Protein AF-A0A1A9APU0-F1 (afdb_monomer)

Secondary structure (DSSP, 8-state):
---GGGG-TT-HHHHHHHHHHHHHHTTS-HHHHGGG--SSSS--HHHHHHHHHHHHHHHGGG---SGGGGGGHHHHHHHHHHHHHTT--HHHHHHHHHHHHHHHHT-TTTTTS-SHHHHHHHH-HHHHHHHHHHHHHHHHHHHHH--

Radius of gyration: 15.31 Å; Cα contacts (8 Å, |Δi|>4): 122; chains: 1; bounding box: 42×32×32 Å

Structure (mmCIF, N/CA/C/O backbone):
data_AF-A0A1A9APU0-F1
#
_entry.id   AF-A0A1A9APU0-F1
#
loop_
_atom_site.group_PDB
_atom_site.id
_atom_site.type_symbol
_atom_site.label_atom_id
_atom_site.label_alt_id
_atom_site.label_comp_id
_atom_site.label_asym_id
_atom_site.label_entity_id
_atom_site.label_seq_id
_atom_site.pdbx_PDB_ins_code
_atom_site.Cartn_x
_atom_site.Cartn_y
_atom_site.Cartn_z
_atom_site.occupancy
_atom_site.B_iso_or_equiv
_atom_site.auth_seq_id
_atom_site.auth_comp_id
_atom_site.auth_asym_id
_atom_site.auth_atom_id
_atom_site.pdbx_PDB_model_num
ATOM 1 N N . MET A 1 1 ? 19.820 -12.357 16.799 1.00 39.53 1 MET A N 1
ATOM 2 C CA . MET A 1 1 ? 20.555 -11.421 15.926 1.00 39.53 1 MET A CA 1
ATOM 3 C C . MET A 1 1 ? 19.663 -10.211 15.812 1.00 39.53 1 MET A C 1
ATOM 5 O O . MET A 1 1 ? 18.517 -10.410 15.439 1.00 39.53 1 MET A O 1
ATOM 9 N N . ASP A 1 2 ? 20.136 -9.053 16.26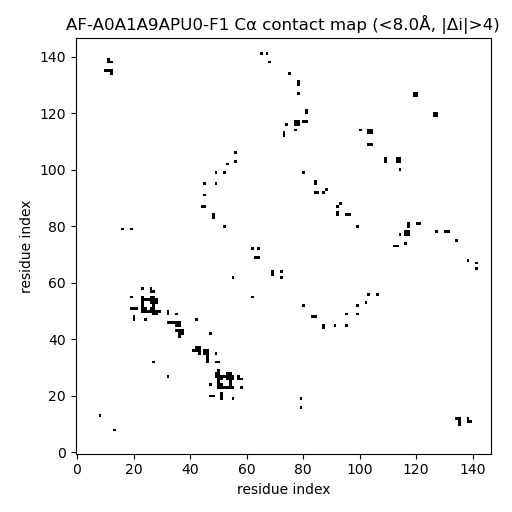6 1.00 39.72 2 ASP A N 1
ATOM 10 C CA . ASP A 1 2 ? 19.303 -7.874 16.522 1.00 39.72 2 ASP A CA 1
ATOM 11 C C . ASP A 1 2 ? 18.483 -7.426 15.307 1.00 39.72 2 ASP A C 1
ATOM 13 O O . ASP A 1 2 ? 19.013 -7.219 14.213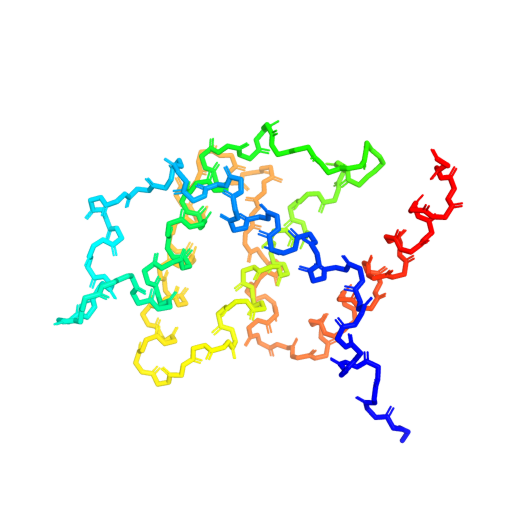 1.00 39.72 2 ASP A O 1
ATOM 17 N N . ASP A 1 3 ? 17.184 -7.250 15.549 1.00 49.88 3 ASP A N 1
ATOM 18 C CA . ASP A 1 3 ? 16.137 -6.805 14.620 1.00 49.88 3 ASP A CA 1
ATOM 19 C C . ASP A 1 3 ? 16.176 -5.283 14.356 1.00 49.88 3 ASP A C 1
ATOM 21 O O . ASP A 1 3 ? 15.177 -4.666 13.994 1.00 49.88 3 ASP A O 1
ATOM 25 N N . ASP A 1 4 ? 17.340 -4.650 14.506 1.00 49.31 4 ASP A N 1
ATOM 26 C CA . ASP A 1 4 ? 17.475 -3.186 14.470 1.00 49.31 4 ASP A CA 1
ATOM 27 C C . ASP A 1 4 ? 17.611 -2.615 13.041 1.00 49.31 4 ASP A C 1
ATOM 29 O O . ASP A 1 4 ? 17.676 -1.406 12.829 1.00 49.31 4 ASP A O 1
ATOM 33 N N . TYR A 1 5 ? 17.611 -3.479 12.017 1.00 53.03 5 TYR A N 1
ATOM 34 C CA . TYR A 1 5 ? 17.598 -3.042 10.613 1.00 53.03 5 TYR A CA 1
ATOM 35 C C . TYR A 1 5 ? 16.278 -2.350 10.243 1.00 53.03 5 TYR A C 1
ATOM 37 O O . TYR A 1 5 ? 16.271 -1.428 9.430 1.00 53.03 5 TYR A O 1
ATOM 45 N N . ASP A 1 6 ? 15.166 -2.769 10.855 1.00 50.38 6 ASP A N 1
ATOM 46 C CA . ASP A 1 6 ? 13.824 -2.277 10.526 1.00 50.38 6 ASP A CA 1
ATOM 47 C C . ASP A 1 6 ? 13.503 -0.927 11.208 1.00 50.38 6 ASP A C 1
ATOM 49 O O . ASP A 1 6 ? 12.513 -0.284 10.852 1.00 50.38 6 ASP A O 1
ATOM 53 N N . ASN A 1 7 ? 14.348 -0.469 12.145 1.00 46.44 7 ASN A N 1
ATOM 54 C CA . ASN A 1 7 ? 14.113 0.710 12.988 1.00 46.44 7 ASN A CA 1
ATOM 55 C C . ASN A 1 7 ? 14.935 1.951 12.590 1.00 46.44 7 ASN A C 1
ATOM 57 O O . ASN A 1 7 ? 14.865 2.998 13.237 1.00 46.44 7 ASN A O 1
ATOM 61 N N . ILE A 1 8 ? 15.707 1.874 11.502 1.00 48.34 8 ILE A N 1
ATOM 62 C CA . ILE A 1 8 ? 16.479 3.014 11.006 1.00 48.34 8 ILE A CA 1
ATOM 63 C C . ILE A 1 8 ? 15.515 3.982 10.303 1.00 48.34 8 ILE A C 1
ATOM 65 O O . ILE A 1 8 ? 15.178 3.812 9.129 1.00 48.34 8 ILE A O 1
ATOM 69 N N . SER A 1 9 ? 15.118 5.051 11.000 1.00 42.72 9 SER A N 1
ATOM 70 C CA . SER A 1 9 ? 14.294 6.155 10.468 1.00 42.72 9 SER A CA 1
ATOM 71 C C . SER A 1 9 ? 14.933 6.920 9.288 1.00 42.72 9 SER A C 1
ATOM 73 O O . SER A 1 9 ? 14.334 7.844 8.746 1.00 42.72 9 SER A O 1
ATOM 75 N N . GLY A 1 10 ? 16.126 6.505 8.845 1.00 49.16 10 GLY A N 1
ATOM 76 C CA . GLY A 1 10 ? 16.841 6.999 7.666 1.00 49.16 10 GLY A CA 1
ATOM 77 C C . GLY A 1 10 ? 16.858 6.054 6.454 1.00 49.16 10 GLY A C 1
ATOM 78 O O . GLY A 1 10 ? 17.630 6.301 5.525 1.00 49.16 10 GLY A O 1
ATOM 79 N N . LEU A 1 11 ? 16.071 4.966 6.433 1.00 63.72 11 LEU A N 1
ATOM 80 C CA . LEU A 1 11 ? 16.008 4.084 5.260 1.00 63.72 11 LEU A CA 1
ATOM 81 C C . LEU A 1 11 ? 15.409 4.815 4.060 1.00 63.72 11 LEU A C 1
ATOM 83 O O . LEU A 1 11 ? 14.322 5.390 4.110 1.00 63.72 11 LEU A O 1
ATOM 87 N N . THR A 1 12 ? 16.128 4.759 2.946 1.00 63.91 12 THR A N 1
ATOM 88 C CA . THR A 1 12 ? 15.819 5.538 1.751 1.00 63.91 12 THR A CA 1
ATOM 89 C C . THR A 1 12 ? 14.469 5.164 1.120 1.00 63.91 12 THR A C 1
ATOM 91 O O . THR A 1 12 ? 13.842 6.020 0.505 1.00 63.91 12 THR A O 1
ATOM 94 N N . SER A 1 13 ? 13.940 3.960 1.382 1.00 68.38 13 SER A N 1
ATOM 95 C CA . SER A 1 13 ? 12.586 3.551 0.976 1.00 68.38 13 SER A CA 1
ATOM 96 C C . SER A 1 13 ? 11.466 4.377 1.603 1.00 68.38 13 SER A C 1
ATOM 98 O O . SER A 1 13 ? 10.427 4.560 0.981 1.00 68.38 13 SER A O 1
ATOM 100 N N . ILE A 1 14 ? 11.648 4.863 2.839 1.00 76.81 14 ILE A N 1
ATOM 101 C CA . ILE A 1 14 ? 10.620 5.651 3.536 1.00 76.81 14 ILE A CA 1
ATOM 102 C C . ILE A 1 14 ? 10.414 6.981 2.806 1.00 76.81 14 ILE A C 1
ATOM 104 O O . ILE A 1 14 ? 9.284 7.442 2.678 1.00 76.81 14 ILE A O 1
ATOM 108 N N . ARG A 1 15 ? 11.486 7.559 2.245 1.00 76.81 15 ARG A N 1
ATOM 109 C CA . ARG A 1 15 ? 11.387 8.765 1.410 1.00 76.81 15 ARG A CA 1
ATOM 110 C C . ARG A 1 15 ? 10.532 8.513 0.170 1.00 76.81 15 ARG A C 1
ATOM 112 O O . ARG A 1 15 ? 9.666 9.325 -0.124 1.00 76.81 15 ARG A O 1
ATOM 119 N N . CYS A 1 16 ? 10.708 7.375 -0.501 1.00 79.19 16 CYS A N 1
ATOM 120 C CA . CYS A 1 16 ? 9.874 7.005 -1.650 1.00 79.19 16 CYS A CA 1
ATOM 121 C C . CYS A 1 16 ? 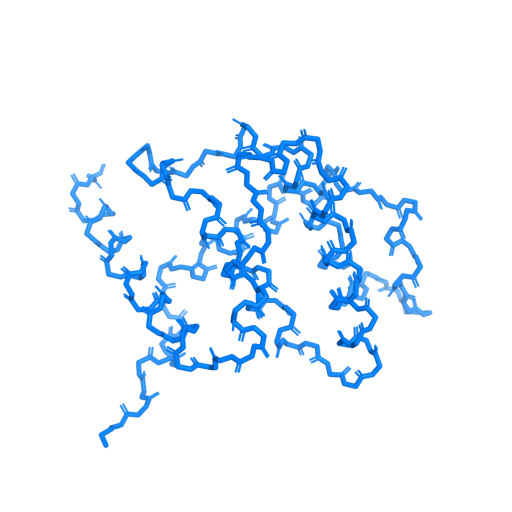8.415 6.788 -1.257 1.00 79.19 16 CYS A C 1
ATOM 123 O O . CYS A 1 16 ? 7.516 7.146 -2.006 1.00 79.19 16 CYS A O 1
ATOM 125 N N . TYR A 1 17 ? 8.171 6.197 -0.086 1.00 86.94 17 TYR A N 1
ATOM 126 C CA . TYR A 1 17 ? 6.814 6.007 0.422 1.00 86.94 17 TYR A CA 1
ATOM 127 C C . TYR A 1 17 ? 6.127 7.336 0.708 1.00 86.94 17 TYR A C 1
ATOM 129 O O . TYR A 1 17 ? 4.961 7.485 0.373 1.00 86.94 17 TYR A O 1
ATOM 137 N N . ASN A 1 18 ? 6.842 8.304 1.280 1.00 85.25 18 ASN A N 1
ATOM 138 C CA . ASN A 1 18 ? 6.302 9.644 1.497 1.00 85.25 18 ASN A CA 1
ATOM 139 C C . ASN A 1 18 ? 6.032 10.354 0.167 1.00 85.25 18 ASN A C 1
ATOM 141 O O . ASN A 1 18 ? 4.968 10.935 0.002 1.00 85.25 18 ASN A O 1
ATOM 145 N N . GLN A 1 19 ? 6.935 10.226 -0.807 1.00 84.00 19 GLN A N 1
ATOM 146 C CA . GLN A 1 19 ? 6.715 10.768 -2.146 1.00 84.00 19 GLN A CA 1
ATOM 147 C C . GLN A 1 19 ? 5.471 10.157 -2.811 1.00 84.00 19 GLN A C 1
ATOM 149 O O . GLN A 1 19 ? 4.695 10.865 -3.444 1.00 84.00 19 GLN A O 1
ATOM 154 N N . LEU A 1 20 ? 5.227 8.859 -2.602 1.00 87.25 20 LEU A N 1
ATOM 155 C CA . LEU A 1 20 ? 4.011 8.202 -3.079 1.00 87.25 20 LEU A CA 1
ATOM 156 C C . LEU A 1 20 ? 2.730 8.726 -2.450 1.00 87.25 20 LEU A C 1
ATOM 158 O O . LEU A 1 20 ? 1.672 8.639 -3.073 1.00 87.25 20 LEU A O 1
ATOM 162 N N . ASP A 1 21 ? 2.810 9.226 -1.226 1.00 88.19 21 ASP A N 1
ATOM 163 C CA . ASP A 1 21 ? 1.673 9.881 -0.609 1.00 88.19 21 ASP A CA 1
ATOM 164 C C . ASP A 1 21 ? 1.502 11.288 -1.174 1.00 88.19 21 ASP A C 1
ATOM 166 O O . ASP A 1 21 ? 0.422 11.620 -1.645 1.00 88.19 21 ASP A O 1
ATOM 170 N N . GLU A 1 22 ? 2.569 12.086 -1.208 1.00 84.00 22 GLU A N 1
ATOM 171 C CA . GLU A 1 22 ? 2.534 13.492 -1.626 1.00 84.00 22 GLU A CA 1
ATOM 172 C C . GLU A 1 22 ? 2.123 13.675 -3.098 1.00 84.00 22 GLU A C 1
ATOM 174 O O . GLU A 1 22 ? 1.177 14.414 -3.389 1.00 84.00 22 GLU A O 1
ATOM 179 N N . ASP A 1 23 ? 2.779 12.969 -4.025 1.00 79.88 23 ASP A N 1
ATOM 180 C CA . ASP A 1 23 ? 2.602 13.168 -5.473 1.00 79.88 23 ASP A CA 1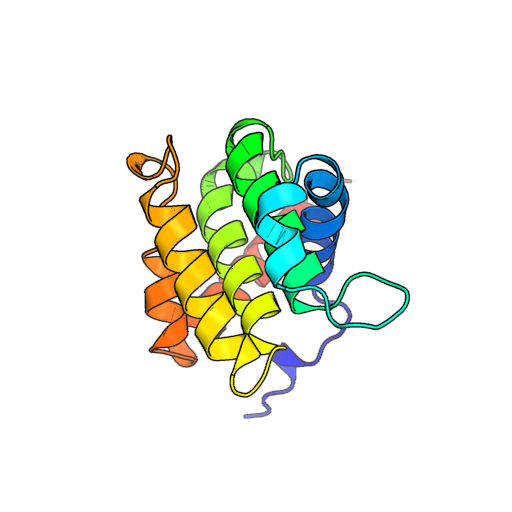
ATOM 181 C C . ASP A 1 23 ? 1.198 12.759 -5.944 1.00 79.88 23 ASP A C 1
ATOM 183 O O . ASP A 1 23 ? 0.635 13.324 -6.889 1.00 79.88 23 ASP A O 1
ATOM 187 N N . SER A 1 24 ? 0.607 11.775 -5.268 1.00 75.88 24 SER A N 1
ATOM 188 C CA . SER A 1 24 ? -0.656 11.165 -5.677 1.00 75.88 24 SER A CA 1
ATOM 189 C C . SER A 1 24 ? -1.860 11.642 -4.884 1.00 75.88 24 SER A C 1
ATOM 191 O O . SER A 1 24 ? -2.982 11.497 -5.378 1.00 75.88 24 SER A O 1
ATOM 193 N N . PHE A 1 25 ? -1.659 12.267 -3.721 1.00 78.31 25 PHE A N 1
ATOM 194 C CA . PHE A 1 25 ? -2.737 12.744 -2.857 1.00 78.31 25 PHE A CA 1
ATOM 195 C C . PHE A 1 25 ? -3.766 13.596 -3.612 1.00 78.31 25 PHE A C 1
ATOM 197 O O . PHE A 1 25 ? -4.966 13.323 -3.582 1.00 78.31 25 PHE A O 1
ATOM 204 N N . SER A 1 26 ? -3.289 14.590 -4.369 1.00 80.19 26 SER A N 1
ATOM 205 C CA . SER A 1 26 ? -4.136 15.522 -5.133 1.00 80.19 26 SER A CA 1
ATOM 206 C C . SER A 1 26 ? -4.937 14.855 -6.259 1.00 80.19 26 SER A C 1
ATOM 208 O O . SER A 1 26 ? -5.938 15.396 -6.727 1.00 80.19 26 SER A O 1
ATOM 210 N N . SER A 1 27 ? -4.498 13.679 -6.708 1.00 86.12 27 SER A N 1
ATOM 211 C CA . SER A 1 27 ? -5.138 12.908 -7.774 1.00 86.12 27 SER A CA 1
ATOM 212 C C . SER A 1 27 ? -6.092 11.830 -7.259 1.00 86.12 27 SER A C 1
ATOM 214 O O . SER A 1 27 ? -6.739 11.174 -8.086 1.00 86.12 27 SER A O 1
ATOM 216 N N . GLY A 1 28 ? -6.167 11.650 -5.937 1.00 87.81 28 GLY A N 1
ATOM 217 C CA . GLY A 1 28 ? -7.002 10.662 -5.265 1.00 87.81 28 GLY A CA 1
ATOM 218 C C . GLY A 1 28 ? -8.503 10.885 -5.454 1.00 87.81 28 GLY A C 1
ATOM 219 O O . GLY A 1 28 ? -8.971 11.980 -5.776 1.00 87.81 28 GLY A O 1
ATOM 220 N N . ASN A 1 29 ? -9.282 9.821 -5.264 1.00 92.25 29 ASN A N 1
ATOM 221 C CA . ASN A 1 29 ? -10.737 9.865 -5.374 1.00 92.25 29 ASN A CA 1
ATOM 222 C C . ASN A 1 29 ? -11.368 10.356 -4.063 1.00 92.25 29 ASN A C 1
ATOM 224 O O . ASN A 1 29 ? -11.774 9.558 -3.223 1.00 92.25 29 ASN A O 1
ATOM 228 N N . TYR A 1 30 ? -11.476 11.675 -3.891 1.00 90.44 30 TYR A N 1
ATOM 229 C CA . TYR A 1 30 ? -12.041 12.265 -2.671 1.00 90.44 30 TYR A CA 1
ATOM 230 C C . TYR A 1 30 ? -13.457 11.773 -2.355 1.00 90.44 30 TYR A C 1
ATOM 232 O O . TYR A 1 30 ? -13.754 11.464 -1.203 1.00 90.44 30 TYR A O 1
ATOM 240 N N . GLN A 1 31 ? -14.322 11.663 -3.368 1.00 91.00 31 GLN A N 1
ATOM 241 C CA . GLN A 1 31 ? -15.706 11.234 -3.166 1.00 91.00 31 GLN A CA 1
ATOM 242 C C . GLN A 1 31 ? -15.760 9.845 -2.521 1.00 91.00 31 GLN A C 1
ATOM 244 O O . GLN A 1 31 ? -16.477 9.642 -1.546 1.00 91.00 31 GLN A O 1
ATOM 249 N N . GLU A 1 32 ? -14.960 8.912 -3.025 1.00 92.56 32 GLU A N 1
ATOM 250 C CA . GLU A 1 32 ? -14.881 7.555 -2.495 1.00 92.56 32 GLU A CA 1
ATOM 251 C C . GLU A 1 32 ? -14.145 7.484 -1.157 1.00 92.56 32 GLU A C 1
ATOM 253 O O . GLU A 1 32 ? -14.575 6.769 -0.254 1.00 92.56 32 GLU A O 1
ATOM 258 N N . CYS A 1 33 ? -13.065 8.245 -0.996 1.00 93.94 33 CYS A N 1
ATOM 259 C CA . CYS A 1 33 ? -12.251 8.213 0.215 1.00 93.94 33 CYS A CA 1
ATOM 260 C C . CYS A 1 33 ? -12.890 8.925 1.407 1.00 93.94 33 CYS A C 1
ATOM 262 O O . CYS A 1 33 ? -12.536 8.627 2.547 1.00 93.94 33 CYS A O 1
ATOM 264 N N . SER A 1 34 ? -13.867 9.804 1.173 1.00 90.31 34 SER A N 1
ATOM 265 C CA . SER A 1 34 ? -14.613 10.491 2.234 1.00 90.31 34 SER A CA 1
ATOM 266 C C . SER A 1 34 ? -15.296 9.533 3.219 1.00 90.31 34 SER A C 1
ATOM 268 O O . SER A 1 34 ? -15.444 9.878 4.386 1.00 90.31 34 SER A O 1
ATOM 270 N N . GLN A 1 35 ? -15.615 8.300 2.800 1.00 90.62 35 GLN A N 1
ATOM 271 C CA . GLN A 1 35 ? -16.188 7.261 3.669 1.00 90.62 35 GLN A CA 1
ATOM 272 C C . GLN A 1 35 ? -15.262 6.837 4.823 1.00 90.62 35 GLN A C 1
ATOM 274 O O . GLN A 1 35 ? -15.707 6.189 5.768 1.00 90.62 35 GLN A O 1
ATOM 279 N N . PHE A 1 36 ? -13.969 7.149 4.713 1.00 90.81 36 PHE A N 1
ATOM 280 C CA . PHE A 1 36 ? -12.957 6.851 5.718 1.00 90.81 36 PHE A CA 1
ATOM 281 C C . PHE A 1 36 ? -12.650 8.037 6.629 1.00 90.81 36 PHE A C 1
ATOM 283 O O . PHE A 1 36 ? -11.896 7.862 7.585 1.00 90.81 36 PHE A O 1
ATOM 290 N N . ASN A 1 37 ? -13.193 9.227 6.359 1.00 86.50 37 ASN A N 1
ATOM 291 C CA . ASN A 1 37 ? -13.051 10.344 7.285 1.00 86.50 37 ASN A CA 1
ATOM 292 C C . ASN A 1 37 ? -13.749 10.024 8.606 1.00 86.50 37 ASN A C 1
ATOM 294 O O . ASN A 1 37 ? -14.785 9.362 8.647 1.00 86.50 37 ASN A O 1
ATOM 298 N N . ASN A 1 38 ? -13.155 10.509 9.686 1.00 77.75 38 ASN A N 1
ATOM 299 C CA . ASN A 1 38 ? -13.805 10.585 10.983 1.00 77.75 38 ASN A CA 1
ATOM 300 C C . ASN A 1 38 ? -14.401 11.993 11.157 1.00 77.75 38 ASN A C 1
ATOM 302 O O . ASN A 1 38 ? -14.084 12.902 10.391 1.00 77.75 38 ASN A O 1
ATOM 306 N N . ASP A 1 39 ? -15.238 12.188 12.176 1.00 72.25 39 ASP A N 1
ATOM 307 C CA . ASP A 1 39 ? -15.885 13.478 12.484 1.00 72.25 39 ASP A CA 1
ATOM 308 C C . ASP A 1 39 ? -14.902 14.565 12.987 1.00 72.25 39 ASP A C 1
ATOM 310 O O . ASP A 1 39 ? -15.306 15.520 13.649 1.00 72.25 39 ASP A O 1
ATOM 314 N N . S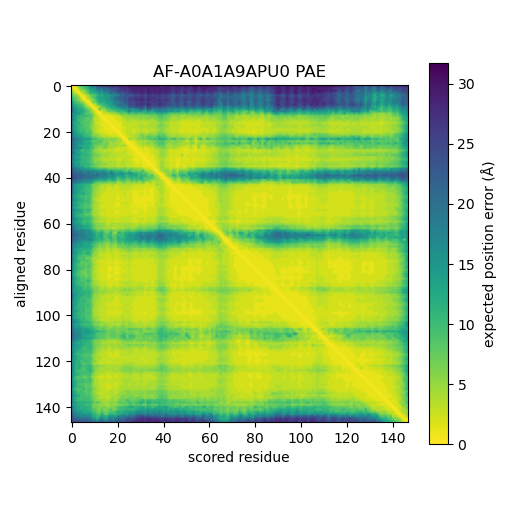ER A 1 40 ? -13.597 14.411 12.737 1.00 72.31 40 SER A N 1
ATOM 315 C CA . SER A 1 40 ? -12.566 15.362 13.149 1.00 72.31 40 SER A CA 1
ATOM 316 C C . SER A 1 40 ? -12.230 16.354 12.036 1.00 72.31 40 SER A C 1
ATOM 318 O O . SER A 1 40 ? -12.419 16.075 10.852 1.00 72.31 40 SER A O 1
ATOM 320 N N . ASP A 1 41 ? -11.703 17.518 12.420 1.00 65.94 41 ASP A N 1
ATOM 321 C CA . ASP A 1 41 ? -11.215 18.521 11.475 1.00 65.94 41 ASP A CA 1
ATOM 322 C C . ASP A 1 41 ? -9.920 18.025 10.808 1.00 65.94 41 ASP A C 1
ATOM 324 O O . ASP A 1 41 ? -8.811 18.277 11.278 1.00 65.94 41 ASP A O 1
ATOM 328 N N . GLY A 1 42 ? -10.058 17.286 9.707 1.00 77.69 42 GLY A N 1
ATOM 329 C CA . GLY A 1 42 ? -8.936 16.807 8.907 1.00 77.69 42 GLY A CA 1
ATOM 330 C C . GLY A 1 42 ? -9.194 15.465 8.232 1.00 77.69 42 GLY A C 1
ATOM 331 O O . GLY A 1 42 ? -10.243 14.846 8.384 1.00 77.69 42 GLY A O 1
ATOM 332 N N . TYR A 1 43 ? -8.207 15.012 7.462 1.00 82.06 43 TYR A N 1
ATOM 333 C CA . TYR A 1 43 ? -8.220 13.665 6.905 1.00 82.06 43 TYR A CA 1
ATOM 334 C C . TYR A 1 43 ? -7.722 12.667 7.945 1.00 82.06 43 TYR A C 1
ATOM 336 O O . TYR A 1 43 ? -6.628 12.825 8.489 1.00 82.06 43 TYR A O 1
ATOM 344 N N . SER A 1 44 ? -8.501 11.614 8.177 1.00 89.94 44 SER A N 1
ATOM 345 C CA . SER A 1 44 ? -8.058 10.468 8.972 1.00 89.94 44 SER A CA 1
ATOM 346 C C . SER A 1 44 ? -6.921 9.716 8.262 1.00 89.94 44 SER A C 1
ATOM 348 O O . SER A 1 44 ? -6.799 9.776 7.034 1.00 89.94 44 SER A O 1
ATOM 350 N N . GLU A 1 45 ? -6.113 8.948 9.000 1.00 90.94 45 GLU A N 1
ATOM 351 C CA . GLU A 1 45 ? -5.068 8.107 8.391 1.00 90.94 45 GLU A CA 1
ATOM 352 C C . GLU A 1 45 ? -5.621 7.131 7.329 1.00 90.94 45 GLU A C 1
ATOM 354 O O . GLU A 1 45 ? -5.036 7.048 6.242 1.00 90.94 45 GLU A O 1
ATOM 359 N N . PRO A 1 46 ? -6.765 6.445 7.548 1.00 93.50 46 PRO A N 1
ATOM 360 C CA . PRO A 1 46 ? -7.398 5.650 6.500 1.00 93.50 46 PRO A CA 1
ATOM 361 C C . PRO A 1 46 ? -7.806 6.475 5.269 1.00 93.50 46 PRO A C 1
ATOM 363 O O . PRO A 1 46 ? -7.642 6.009 4.140 1.00 93.50 46 PRO A O 1
ATOM 366 N N . CYS A 1 47 ? -8.305 7.702 5.449 1.00 93.56 47 CYS A N 1
ATOM 367 C CA . CYS A 1 47 ? -8.665 8.556 4.318 1.00 93.56 47 CYS A CA 1
ATOM 368 C C . CYS A 1 47 ? -7.431 8.985 3.514 1.00 93.56 47 CYS A C 1
ATOM 370 O O . CYS A 1 47 ? -7.441 8.888 2.285 1.00 93.56 47 CYS A O 1
ATOM 372 N N . LEU A 1 48 ? -6.348 9.376 4.195 1.00 92.81 48 LEU A N 1
ATOM 373 C CA . LEU A 1 48 ? -5.071 9.700 3.557 1.00 92.81 48 LEU A CA 1
ATOM 374 C C . LEU A 1 48 ? -4.561 8.519 2.720 1.00 92.81 48 LEU A C 1
ATOM 376 O O . LEU A 1 48 ? -4.244 8.692 1.545 1.00 92.81 48 LEU A O 1
ATOM 380 N N . LEU A 1 49 ? -4.564 7.304 3.281 1.00 94.81 49 LEU A N 1
ATOM 381 C CA . LEU A 1 49 ? -4.151 6.097 2.560 1.00 94.81 49 LEU A CA 1
ATOM 382 C C . LEU A 1 49 ? -5.046 5.812 1.344 1.00 94.81 49 LEU A C 1
ATOM 384 O O . LEU A 1 49 ? -4.541 5.477 0.272 1.00 94.81 49 LEU A O 1
ATOM 388 N N . CYS A 1 50 ? -6.361 5.982 1.474 1.00 95.50 50 CYS A N 1
ATOM 389 C CA . CYS A 1 50 ? -7.282 5.839 0.350 1.00 95.50 50 CYS A CA 1
ATOM 390 C C . CYS A 1 50 ? -6.964 6.826 -0.788 1.00 95.50 50 CYS A C 1
ATOM 392 O O . CYS A 1 50 ? -6.903 6.436 -1.961 1.00 95.50 50 CYS A O 1
ATOM 394 N N . LEU A 1 51 ? -6.727 8.099 -0.453 1.00 94.81 51 LEU A N 1
ATOM 395 C CA . LEU A 1 51 ? -6.410 9.147 -1.424 1.00 94.81 51 LEU A CA 1
ATOM 396 C C . LEU A 1 51 ? -5.092 8.851 -2.141 1.00 94.81 51 LEU A C 1
ATOM 398 O O . LEU A 1 51 ? -5.056 8.845 -3.374 1.00 94.81 51 LEU A O 1
ATOM 402 N N . SER A 1 52 ? -4.047 8.504 -1.389 1.00 94.56 52 SER A N 1
ATOM 403 C CA . SER A 1 52 ? -2.764 8.096 -1.957 1.00 94.56 52 SER A CA 1
ATOM 404 C C . SER A 1 52 ? -2.908 6.867 -2.859 1.00 94.56 52 SER A C 1
ATOM 406 O O . SER A 1 52 ? -2.373 6.855 -3.965 1.00 94.56 52 SER A O 1
ATOM 408 N N . LEU A 1 53 ? -3.656 5.835 -2.444 1.00 95.00 53 LEU A N 1
ATOM 409 C CA . LEU A 1 53 ? -3.816 4.599 -3.221 1.00 95.00 53 LEU A CA 1
ATOM 410 C C . LEU A 1 53 ? -4.495 4.874 -4.561 1.00 95.00 53 LEU A C 1
ATOM 412 O O . LEU A 1 53 ? -3.988 4.491 -5.616 1.00 95.00 53 LEU A O 1
ATOM 416 N N . THR A 1 54 ? -5.651 5.530 -4.516 1.00 94.50 54 TH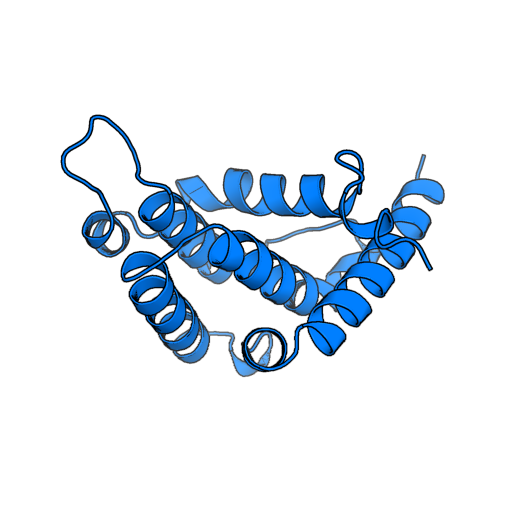R A N 1
ATOM 417 C CA . THR A 1 54 ? -6.445 5.813 -5.715 1.00 94.50 54 THR A CA 1
ATOM 418 C C . THR A 1 54 ? -5.689 6.738 -6.670 1.00 94.50 54 THR A C 1
ATOM 420 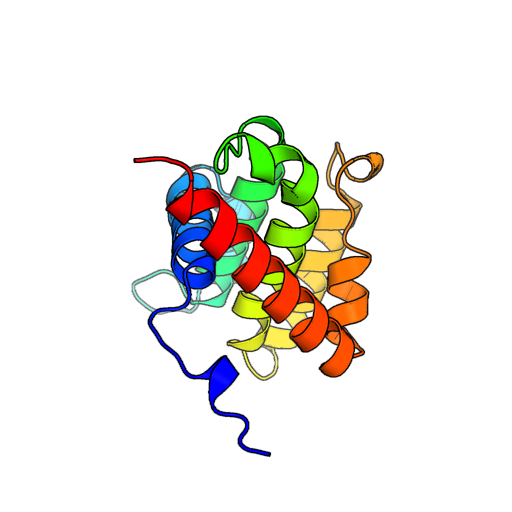O O . THR A 1 54 ? -5.701 6.504 -7.881 1.00 94.50 54 THR A O 1
ATOM 423 N N . GLY A 1 55 ? -4.953 7.721 -6.144 1.00 93.25 55 GLY A N 1
ATOM 424 C CA . GLY A 1 55 ? -4.066 8.579 -6.926 1.00 93.25 55 GLY A CA 1
ATOM 425 C C . GLY A 1 55 ? -2.912 7.809 -7.576 1.00 93.25 55 GLY A C 1
ATOM 426 O O . GLY A 1 55 ? -2.693 7.940 -8.783 1.00 93.25 55 GLY A O 1
ATOM 427 N N . ASN A 1 56 ? -2.236 6.942 -6.814 1.00 92.44 56 ASN A N 1
ATOM 428 C CA . ASN A 1 56 ? -1.118 6.134 -7.299 1.00 92.44 56 ASN A CA 1
ATOM 429 C C . ASN A 1 56 ? -1.546 5.175 -8.408 1.00 92.44 56 ASN A C 1
ATOM 431 O O . ASN A 1 56 ? -0.900 5.117 -9.452 1.00 92.44 56 ASN A O 1
ATOM 435 N N . LEU A 1 57 ? -2.665 4.468 -8.234 1.00 92.12 57 LEU A N 1
ATOM 436 C CA . LEU A 1 57 ? -3.201 3.585 -9.271 1.00 92.12 57 LEU A CA 1
ATOM 437 C C . LEU A 1 57 ? -3.613 4.385 -10.516 1.00 92.12 57 LEU A C 1
ATOM 439 O O . LEU A 1 57 ? -3.264 4.025 -11.641 1.00 92.12 57 LEU A O 1
ATOM 443 N N . LYS A 1 58 ? -4.289 5.527 -10.348 1.00 90.38 58 LYS A N 1
ATOM 444 C CA . LYS A 1 58 ? -4.693 6.394 -11.467 1.00 90.38 58 LYS A CA 1
ATOM 445 C C . LYS A 1 58 ? -3.497 6.883 -12.289 1.00 90.38 58 LYS A C 1
ATOM 447 O O . LYS A 1 58 ? -3.576 6.911 -13.524 1.00 90.38 58 LYS A O 1
ATOM 452 N N . ASN A 1 59 ? -2.406 7.238 -11.614 1.00 88.44 59 ASN A N 1
ATOM 453 C CA . ASN A 1 59 ? -1.204 7.812 -12.211 1.00 88.44 59 ASN A CA 1
ATOM 454 C C . ASN A 1 59 ? -0.061 6.810 -12.405 1.00 88.44 59 ASN A C 1
ATOM 456 O O . ASN A 1 59 ? 1.014 7.230 -12.813 1.00 88.44 59 ASN A O 1
ATOM 460 N N . TYR A 1 60 ? -0.276 5.507 -12.210 1.00 88.00 60 TYR A N 1
ATOM 461 C CA . TYR A 1 60 ? 0.783 4.488 -12.193 1.00 88.00 60 TYR A CA 1
ATOM 462 C C . TYR A 1 60 ? 1.780 4.579 -13.361 1.00 88.00 60 TYR A C 1
ATOM 464 O O . TYR A 1 60 ? 2.989 4.533 -13.159 1.00 88.00 60 TYR A O 1
ATOM 472 N N . LYS A 1 61 ? 1.291 4.780 -14.595 1.00 84.50 61 LYS A N 1
ATOM 473 C CA . LYS A 1 61 ? 2.149 4.913 -15.794 1.00 84.50 61 LYS A CA 1
ATOM 474 C C . LYS A 1 61 ? 3.072 6.134 -15.761 1.00 84.50 61 LYS A C 1
ATOM 476 O O . LYS A 1 61 ? 4.080 6.142 -16.457 1.00 84.50 61 LYS A O 1
ATOM 481 N N . LYS A 1 62 ? 2.689 7.161 -15.006 1.00 82.81 62 LYS A N 1
ATOM 482 C CA . LYS A 1 62 ? 3.408 8.425 -14.832 1.00 82.81 62 LYS A CA 1
ATOM 483 C C . LYS A 1 62 ? 4.213 8.474 -13.537 1.00 82.81 62 LYS A C 1
ATOM 485 O O . LYS A 1 62 ? 4.962 9.426 -13.370 1.00 82.81 62 LYS A O 1
ATOM 490 N N . LEU A 1 63 ? 4.050 7.499 -12.636 1.00 79.50 63 LEU A N 1
ATOM 491 C CA . LEU A 1 63 ? 4.916 7.385 -11.466 1.00 79.50 63 LEU A CA 1
ATOM 492 C C . LEU A 1 63 ? 6.326 7.181 -11.992 1.00 79.50 63 LEU A C 1
ATOM 494 O O . LEU A 1 63 ? 6.562 6.185 -12.666 1.00 79.50 63 LEU A O 1
ATOM 498 N N . ASP A 1 64 ? 7.226 8.116 -11.750 1.00 70.06 64 ASP A N 1
ATOM 499 C CA . ASP A 1 64 ? 8.612 8.030 -12.185 1.00 70.06 64 ASP A CA 1
ATOM 500 C C . ASP A 1 64 ? 9.482 7.995 -10.937 1.00 70.06 64 ASP A C 1
ATOM 502 O O . ASP A 1 64 ? 9.522 8.947 -10.161 1.00 70.06 64 ASP A O 1
ATOM 506 N N . TYR A 1 65 ? 10.112 6.851 -10.702 1.00 65.94 65 TYR A N 1
ATOM 507 C CA . TYR A 1 65 ? 11.070 6.686 -9.618 1.00 65.94 65 TYR A CA 1
ATOM 508 C C . TYR A 1 65 ? 12.393 6.430 -10.306 1.00 65.94 65 TYR A C 1
ATOM 510 O O . TYR A 1 65 ? 12.405 5.525 -11.129 1.00 65.94 65 TYR A O 1
ATOM 518 N N . PHE A 1 66 ? 13.451 7.181 -9.970 1.00 63.06 66 PHE A N 1
ATOM 519 C CA . PHE A 1 66 ? 14.852 6.972 -10.394 1.00 63.06 66 PHE A CA 1
ATOM 520 C C . PHE A 1 66 ? 15.001 5.964 -11.540 1.00 63.06 66 PHE A C 1
ATOM 522 O O . PHE A 1 66 ? 14.918 4.774 -11.256 1.00 63.06 66 PHE A O 1
ATOM 529 N N . GLU A 1 67 ? 15.176 6.422 -12.785 1.00 63.44 67 GLU A N 1
ATOM 530 C CA . GLU A 1 67 ? 15.015 5.659 -14.042 1.00 63.44 67 GLU A CA 1
ATOM 531 C C . GLU A 1 67 ? 15.264 4.132 -13.985 1.00 63.44 67 GLU A C 1
ATOM 533 O O . GLU A 1 67 ? 14.464 3.379 -14.545 1.00 63.44 67 GLU A O 1
ATOM 538 N N . GLU A 1 68 ? 16.296 3.630 -13.292 1.00 64.62 68 GLU A N 1
ATOM 539 C CA . GLU A 1 68 ? 16.542 2.184 -13.131 1.00 64.62 68 GLU A CA 1
ATOM 540 C C . GLU A 1 68 ? 15.463 1.413 -12.350 1.00 64.62 68 GLU A C 1
ATOM 542 O O . GLU A 1 68 ? 15.217 0.233 -12.615 1.00 64.62 68 GLU A O 1
ATOM 547 N N . LEU A 1 69 ? 14.815 2.043 -11.373 1.00 69.06 69 LEU A N 1
ATOM 548 C CA . LEU A 1 69 ? 13.796 1.436 -10.513 1.00 69.06 69 LEU A CA 1
ATOM 549 C C . LEU A 1 69 ? 12.421 1.404 -11.171 1.00 69.06 69 LEU A C 1
ATOM 551 O O . LEU A 1 69 ? 11.490 0.791 -10.639 1.00 69.06 69 LEU A O 1
ATOM 555 N N . ASN A 1 70 ? 12.292 2.000 -12.356 1.00 74.44 70 ASN A N 1
ATOM 556 C CA . ASN A 1 70 ? 11.044 2.027 -13.094 1.00 74.44 70 ASN A CA 1
ATOM 557 C C . ASN A 1 70 ? 10.542 0.626 -13.493 1.00 74.44 70 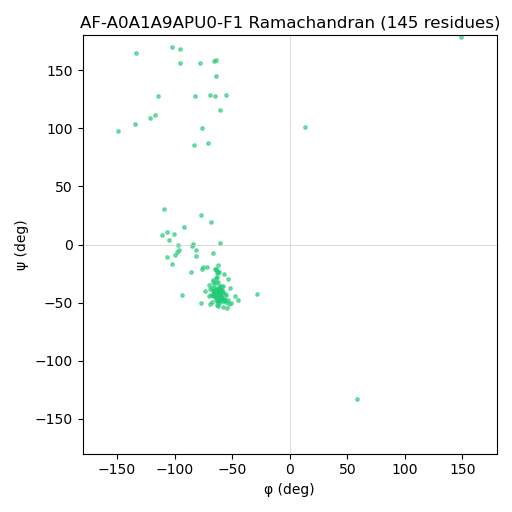ASN A C 1
ATOM 559 O O . ASN A 1 70 ? 9.340 0.426 -13.672 1.00 74.44 70 ASN A O 1
ATOM 563 N N . SER A 1 71 ? 11.437 -0.357 -13.588 1.00 78.56 71 SER A N 1
ATOM 564 C CA . SER A 1 71 ? 11.086 -1.768 -13.800 1.00 78.56 71 SER A CA 1
ATOM 565 C C . SER A 1 71 ? 10.454 -2.425 -12.563 1.00 78.56 71 SER A C 1
ATOM 567 O O . SER A 1 71 ? 9.749 -3.424 -12.686 1.00 78.56 71 SER A O 1
ATOM 569 N N . HIS A 1 72 ? 10.649 -1.837 -11.379 1.00 81.56 72 HIS A N 1
ATOM 570 C CA . HIS A 1 72 ? 10.224 -2.362 -10.081 1.00 81.56 72 HIS A CA 1
ATOM 571 C C . HIS A 1 72 ? 9.097 -1.549 -9.418 1.00 81.56 72 HIS A C 1
ATOM 573 O O . HIS A 1 72 ? 8.737 -1.823 -8.270 1.00 81.56 72 HIS A O 1
ATOM 579 N N . LYS A 1 73 ? 8.504 -0.574 -10.129 1.00 85.88 73 LYS A N 1
ATOM 580 C CA . LYS A 1 73 ? 7.416 0.304 -9.635 1.00 85.88 73 LYS A CA 1
ATOM 581 C C . LYS A 1 73 ? 6.332 -0.456 -8.895 1.00 85.88 73 LYS A C 1
ATOM 583 O O . LYS A 1 73 ? 5.932 -0.067 -7.802 1.00 85.88 73 LYS A O 1
ATOM 588 N N . CYS A 1 74 ? 5.861 -1.550 -9.490 1.00 89.69 74 CYS A N 1
ATOM 589 C CA . CYS A 1 74 ? 4.768 -2.309 -8.911 1.00 89.69 74 CYS A CA 1
ATOM 590 C C . CYS A 1 74 ? 5.142 -2.921 -7.560 1.00 89.69 74 CYS A C 1
ATOM 592 O O . CYS A 1 74 ? 4.358 -2.857 -6.616 1.00 89.69 74 CYS A O 1
ATOM 594 N N . ASN A 1 75 ? 6.344 -3.484 -7.435 1.00 89.06 75 ASN A N 1
ATOM 595 C CA . ASN A 1 75 ? 6.797 -4.068 -6.180 1.00 89.06 75 ASN A CA 1
ATOM 596 C C . ASN A 1 75 ? 6.955 -2.995 -5.095 1.00 89.06 75 ASN A C 1
ATOM 598 O O . ASN A 1 75 ? 6.541 -3.216 -3.957 1.00 89.06 75 ASN A O 1
ATOM 602 N N . TYR A 1 76 ? 7.483 -1.819 -5.453 1.00 88.00 76 TYR A N 1
ATOM 603 C CA . TYR A 1 76 ? 7.543 -0.674 -4.541 1.00 88.00 76 TYR A CA 1
ATOM 604 C C . TYR A 1 76 ? 6.154 -0.226 -4.093 1.00 88.00 76 TYR A C 1
ATOM 606 O O . TYR A 1 76 ? 5.950 -0.004 -2.901 1.00 88.00 76 TYR A O 1
ATOM 614 N N . LEU A 1 77 ? 5.190 -0.158 -5.013 1.00 91.69 77 LEU A N 1
ATOM 615 C CA . LEU A 1 77 ? 3.815 0.210 -4.694 1.00 91.69 77 LEU A CA 1
ATOM 616 C C . LEU A 1 77 ? 3.145 -0.833 -3.778 1.00 91.69 77 LEU A C 1
ATOM 618 O O . LEU A 1 77 ? 2.473 -0.463 -2.819 1.00 91.69 77 LEU A O 1
ATOM 622 N N . ASN A 1 78 ? 3.380 -2.131 -4.004 1.00 94.38 78 ASN A N 1
ATOM 623 C CA . ASN A 1 78 ? 2.896 -3.206 -3.127 1.00 94.38 78 ASN A CA 1
ATOM 624 C C . ASN A 1 78 ? 3.496 -3.103 -1.710 1.00 94.38 78 ASN A C 1
ATOM 626 O O . ASN A 1 78 ? 2.782 -3.267 -0.718 1.00 94.38 78 ASN A O 1
ATOM 630 N N . LEU A 1 79 ? 4.796 -2.808 -1.600 1.00 93.31 79 LEU A N 1
ATOM 631 C CA . LEU A 1 79 ? 5.460 -2.614 -0.308 1.00 93.31 79 LEU A CA 1
ATOM 632 C C . LEU A 1 79 ? 4.965 -1.363 0.423 1.00 93.31 79 LEU A C 1
ATOM 634 O O . LEU A 1 79 ? 4.714 -1.428 1.624 1.00 93.31 79 LEU A O 1
ATOM 638 N N . TRP A 1 80 ? 4.801 -0.248 -0.295 1.00 93.56 80 TRP A N 1
ATOM 639 C CA . TRP A 1 80 ? 4.229 0.989 0.237 1.00 93.56 80 TRP A CA 1
ATOM 640 C C . TRP A 1 80 ? 2.827 0.745 0.807 1.00 93.56 80 TRP A C 1
ATOM 642 O O . TRP A 1 80 ? 2.563 1.095 1.958 1.00 93.56 80 TRP A O 1
ATOM 652 N N . ALA A 1 81 ? 1.957 0.074 0.044 1.00 95.69 81 ALA A N 1
ATOM 653 C CA . ALA A 1 81 ? 0.589 -0.211 0.464 1.00 95.69 81 ALA A CA 1
ATOM 654 C C . ALA A 1 81 ? 0.552 -1.077 1.732 1.00 95.69 81 ALA A C 1
ATOM 656 O O . ALA A 1 81 ? -0.197 -0.775 2.661 1.00 95.69 81 ALA A O 1
ATOM 657 N N . TYR A 1 82 ? 1.397 -2.113 1.810 1.00 95.94 82 TYR A N 1
ATOM 658 C CA . TYR A 1 82 ? 1.526 -2.922 3.023 1.00 95.94 82 TYR A CA 1
ATOM 659 C C . TYR A 1 82 ? 2.038 -2.091 4.206 1.00 95.94 82 TYR A C 1
ATOM 661 O O . TYR A 1 82 ? 1.452 -2.143 5.286 1.00 95.94 82 TYR A O 1
ATOM 669 N N . TYR A 1 83 ? 3.095 -1.299 4.003 1.00 93.69 83 TYR A N 1
ATOM 670 C CA . TYR A 1 83 ? 3.701 -0.479 5.052 1.00 93.69 83 TYR A CA 1
ATOM 671 C C . TYR A 1 83 ? 2.718 0.538 5.642 1.00 93.69 83 TYR A C 1
ATOM 673 O O . TYR A 1 83 ? 2.686 0.722 6.858 1.00 93.69 83 TYR A O 1
ATOM 681 N N . ARG A 1 84 ? 1.915 1.201 4.801 1.00 94.44 84 ARG A N 1
ATOM 682 C CA . ARG A 1 84 ? 0.890 2.149 5.260 1.00 94.44 84 ARG A CA 1
ATOM 683 C C . ARG A 1 84 ? -0.262 1.431 5.951 1.00 94.44 84 ARG A C 1
ATOM 685 O O . ARG A 1 84 ? -0.650 1.832 7.044 1.00 94.44 84 ARG A O 1
ATOM 692 N N . LEU A 1 85 ? -0.749 0.328 5.378 1.00 96.31 85 LEU A N 1
ATOM 693 C CA . LEU A 1 85 ? -1.804 -0.474 5.995 1.00 96.31 85 LEU A CA 1
ATOM 694 C C . LEU A 1 85 ? -1.393 -0.996 7.379 1.00 96.31 85 LEU A C 1
ATOM 696 O O . LEU A 1 85 ? -2.211 -0.986 8.292 1.00 96.31 85 LEU A O 1
ATOM 700 N N . SER A 1 86 ? -0.136 -1.415 7.564 1.00 93.69 86 SER A N 1
ATOM 701 C CA . SER A 1 86 ? 0.347 -1.956 8.842 1.00 93.69 86 SER A CA 1
ATOM 702 C C . SER A 1 86 ? 0.393 -0.927 9.979 1.00 93.69 86 SER A C 1
ATOM 704 O O . SER A 1 86 ? 0.718 -1.292 11.106 1.00 93.69 86 SER A O 1
ATOM 706 N N . LYS A 1 87 ? 0.152 0.361 9.695 1.00 92.94 87 LYS A N 1
ATOM 707 C CA . LYS A 1 87 ? 0.022 1.414 10.715 1.00 92.94 87 LYS A CA 1
ATOM 708 C C . LYS A 1 87 ? -1.396 1.517 11.271 1.00 92.94 87 LYS A C 1
ATOM 710 O O . LYS A 1 87 ? -1.556 1.948 12.407 1.00 92.94 87 LYS A O 1
ATOM 715 N N . LEU A 1 88 ? -2.389 1.059 10.513 1.00 94.00 88 LEU A N 1
ATOM 716 C CA . LEU A 1 88 ? -3.779 1.011 10.950 1.00 94.00 88 LEU A CA 1
ATOM 717 C C . LEU A 1 88 ? -4.014 -0.179 11.885 1.00 94.00 88 LEU A C 1
ATOM 719 O O . LEU A 1 88 ? -3.314 -1.193 11.823 1.00 94.00 88 LEU A O 1
ATOM 723 N N . GLN A 1 89 ? -5.044 -0.083 12.725 1.00 93.19 89 GLN A N 1
ATOM 724 C CA . GLN A 1 89 ? -5.420 -1.141 13.663 1.00 93.19 89 GLN A CA 1
ATOM 725 C C . GLN A 1 89 ? -6.928 -1.410 13.646 1.00 93.19 89 GLN A C 1
ATOM 727 O O . GLN A 1 89 ? -7.721 -0.640 13.107 1.00 93.19 89 GLN A O 1
ATOM 732 N N . GLY A 1 90 ? -7.327 -2.545 14.225 1.00 93.19 90 GLY A N 1
ATOM 733 C CA . GLY A 1 90 ? -8.733 -2.877 14.454 1.00 93.19 90 GLY A CA 1
ATOM 734 C C . GLY A 1 90 ? -9.587 -2.906 13.182 1.00 93.19 90 GLY A C 1
ATOM 735 O O . GLY A 1 90 ? -9.234 -3.534 12.182 1.00 93.19 90 GLY A O 1
ATOM 736 N N . GLU A 1 91 ? -10.749 -2.258 13.248 1.00 92.81 91 GLU A N 1
ATOM 737 C CA . GLU A 1 91 ? -11.736 -2.246 12.165 1.00 92.81 91 GLU A CA 1
ATOM 738 C C . GLU A 1 91 ? -11.244 -1.485 10.927 1.00 92.81 91 GLU A C 1
ATOM 740 O O . GLU A 1 91 ? -11.476 -1.924 9.798 1.00 92.81 91 GLU A O 1
ATOM 745 N N . GLU A 1 92 ? -10.512 -0.387 11.125 1.00 93.19 92 GLU A N 1
ATOM 746 C CA . GLU A 1 92 ? -9.951 0.423 10.040 1.00 93.19 92 GLU A CA 1
ATOM 747 C C . GLU A 1 92 ? -8.959 -0.381 9.204 1.00 93.19 92 GLU A C 1
ATOM 749 O O . GLU A 1 92 ? -9.029 -0.361 7.975 1.00 93.19 92 GLU A O 1
ATOM 754 N N . TYR A 1 93 ? -8.102 -1.172 9.861 1.00 95.25 93 TYR A N 1
ATOM 755 C CA . TYR A 1 93 ? -7.200 -2.098 9.180 1.00 95.25 93 TYR A CA 1
ATOM 756 C C . TYR A 1 93 ? -7.970 -3.070 8.274 1.00 95.25 93 TYR A C 1
ATOM 758 O O . TYR A 1 93 ? -7.617 -3.242 7.109 1.00 95.25 93 TYR A O 1
ATOM 766 N N . GLN A 1 94 ? -9.043 -3.699 8.769 1.00 95.75 94 GLN A N 1
ATOM 767 C CA . GLN A 1 94 ? -9.792 -4.687 7.980 1.00 95.75 94 GLN A CA 1
ATOM 768 C C . GLN A 1 94 ? -10.527 -4.043 6.800 1.00 95.75 94 GLN A C 1
ATOM 770 O O . GLN A 1 94 ? -10.485 -4.567 5.683 1.00 95.75 94 GLN A O 1
ATOM 775 N N . LYS A 1 95 ? -11.163 -2.888 7.030 1.00 95.25 95 LYS A N 1
ATOM 776 C CA . LYS A 1 95 ? -11.842 -2.117 5.982 1.00 95.25 95 LYS A CA 1
ATOM 777 C C . LYS A 1 95 ? -10.859 -1.672 4.902 1.00 95.25 95 LYS A C 1
ATOM 779 O O . LYS A 1 95 ? -11.113 -1.895 3.720 1.00 95.25 95 LYS A O 1
ATOM 784 N N . MET A 1 96 ? -9.715 -1.120 5.300 1.00 96.62 96 MET A N 1
ATOM 785 C CA . MET A 1 96 ? -8.705 -0.629 4.368 1.00 96.62 96 MET A CA 1
ATOM 786 C C . MET A 1 96 ? -8.007 -1.762 3.614 1.00 96.62 96 MET A C 1
ATOM 788 O O . MET A 1 96 ? -7.791 -1.664 2.410 1.00 96.62 96 MET A O 1
ATOM 792 N N . ARG A 1 97 ? -7.724 -2.887 4.278 1.00 96.69 97 ARG A N 1
ATOM 793 C CA . ARG A 1 97 ? -7.206 -4.094 3.622 1.00 96.69 97 ARG A CA 1
ATOM 794 C C . ARG A 1 97 ? -8.123 -4.539 2.486 1.00 96.69 97 ARG A C 1
ATOM 796 O O . ARG A 1 97 ? -7.641 -4.799 1.386 1.00 96.69 97 ARG A O 1
ATOM 803 N N . LYS A 1 98 ? -9.428 -4.641 2.754 1.00 95.69 98 LYS A N 1
ATOM 804 C CA . LYS A 1 98 ? -10.418 -5.004 1.734 1.00 95.69 98 LYS A CA 1
ATOM 805 C C . LYS A 1 98 ? -10.440 -3.973 0.606 1.00 95.69 98 LYS A C 1
ATOM 807 O O . LYS A 1 98 ? -10.329 -4.351 -0.555 1.00 95.69 98 LYS A O 1
ATOM 812 N N . PHE A 1 99 ? -10.502 -2.691 0.960 1.00 95.94 99 PHE A N 1
ATOM 813 C CA . PHE A 1 99 ? -10.500 -1.587 0.006 1.00 95.94 99 PHE A CA 1
ATOM 814 C C . PHE A 1 99 ? -9.308 -1.648 -0.958 1.00 95.94 99 PHE A C 1
ATOM 816 O O . PHE A 1 99 ? -9.510 -1.567 -2.168 1.00 95.94 99 PHE A O 1
ATOM 823 N N . ILE A 1 100 ? -8.092 -1.857 -0.436 1.00 96.31 100 ILE A N 1
ATOM 824 C CA . ILE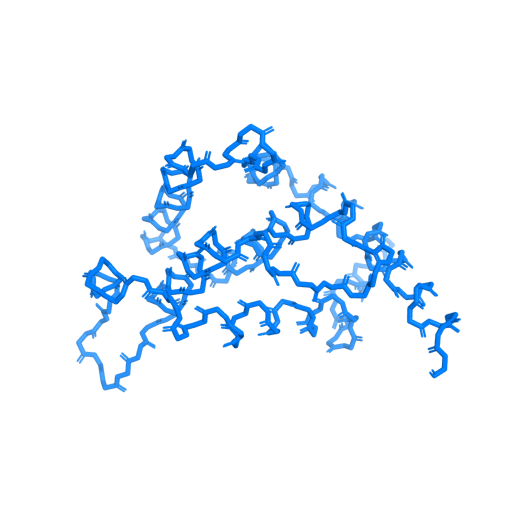 A 1 100 ? -6.866 -1.964 -1.238 1.00 96.31 100 ILE A CA 1
ATOM 825 C C . ILE A 1 100 ? -6.972 -3.109 -2.248 1.00 96.31 100 ILE A C 1
ATOM 827 O O . ILE A 1 100 ? -6.684 -2.905 -3.425 1.00 96.31 100 ILE A O 1
ATOM 831 N N . ILE A 1 101 ? -7.390 -4.301 -1.808 1.00 94.88 101 ILE A N 1
ATOM 832 C CA . ILE A 1 101 ? -7.492 -5.483 -2.679 1.00 94.88 101 ILE A CA 1
ATOM 833 C C . ILE A 1 101 ? -8.512 -5.247 -3.796 1.00 94.88 101 ILE A C 1
ATOM 835 O O . ILE A 1 101 ? -8.190 -5.475 -4.964 1.00 94.88 101 ILE A O 1
ATOM 839 N N . ASP A 1 102 ? -9.704 -4.762 -3.444 1.00 94.19 102 ASP A N 1
ATOM 840 C CA . ASP A 1 102 ? -10.797 -4.535 -4.393 1.00 94.19 102 ASP A CA 1
ATOM 841 C C . ASP A 1 102 ? -10.402 -3.479 -5.444 1.00 94.19 102 ASP A C 1
ATOM 843 O O . ASP A 1 102 ? -10.611 -3.672 -6.644 1.00 94.19 102 ASP A O 1
ATOM 847 N N . HIS A 1 103 ? -9.757 -2.388 -5.020 1.00 93.62 103 HIS A N 1
ATOM 848 C CA . HIS A 1 103 ? -9.293 -1.329 -5.922 1.00 93.62 103 HIS A CA 1
ATOM 849 C C . HIS A 1 103 ? -8.187 -1.783 -6.855 1.00 93.62 103 HIS A C 1
ATOM 851 O O . HIS A 1 103 ? -8.183 -1.422 -8.033 1.00 93.62 103 HIS A O 1
ATOM 857 N N . TRP A 1 104 ? -7.256 -2.586 -6.347 1.00 91.75 104 TRP A N 1
ATOM 858 C CA . TRP A 1 104 ? -6.203 -3.131 -7.183 1.00 91.75 104 TRP A CA 1
ATOM 859 C C . TRP A 1 104 ? -6.768 -4.081 -8.227 1.00 91.75 104 TRP A C 1
ATOM 861 O O . TRP A 1 104 ? -6.393 -3.989 -9.386 1.00 91.75 104 TRP A O 1
ATOM 871 N N . TYR A 1 105 ? -7.688 -4.968 -7.849 1.00 88.50 105 TYR A N 1
ATOM 872 C CA . TYR A 1 105 ? -8.289 -5.918 -8.786 1.00 88.50 105 TYR A CA 1
ATOM 873 C C . TYR A 1 105 ? -9.060 -5.217 -9.914 1.00 88.50 105 TYR A C 1
ATOM 875 O O . TYR A 1 105 ? -8.997 -5.631 -11.069 1.00 88.50 105 TYR A O 1
ATOM 883 N N . ASN A 1 106 ? -9.734 -4.110 -9.592 1.00 88.06 106 ASN A N 1
ATOM 884 C CA . ASN A 1 106 ? -10.474 -3.296 -10.558 1.00 88.06 106 ASN A CA 1
ATOM 885 C C . ASN A 1 106 ? -9.595 -2.281 -11.312 1.00 88.06 106 ASN A C 1
ATOM 887 O O . ASN A 1 106 ? -10.089 -1.514 -12.143 1.00 88.06 106 ASN A O 1
ATOM 891 N N . TYR A 1 107 ? -8.292 -2.248 -11.036 1.00 86.88 107 TYR A N 1
ATOM 892 C CA . TYR A 1 107 ? -7.374 -1.327 -11.680 1.00 86.88 107 TYR A CA 1
ATOM 893 C C . TYR A 1 107 ? -7.178 -1.689 -13.162 1.00 86.88 107 TYR A C 1
ATOM 895 O O . TYR A 1 107 ? -6.827 -2.814 -13.512 1.00 86.88 107 TYR A O 1
ATOM 903 N N . LYS A 1 108 ? -7.339 -0.703 -14.055 1.00 82.88 108 LYS A N 1
ATOM 904 C CA . LYS A 1 108 ? -7.256 -0.881 -15.520 1.00 82.88 108 LYS A CA 1
ATOM 905 C C . LYS A 1 108 ? -5.965 -1.549 -16.015 1.00 82.88 108 LYS A C 1
ATOM 907 O O . LYS A 1 108 ? -5.986 -2.201 -17.052 1.00 82.88 108 LYS A O 1
ATOM 912 N N . ASP A 1 109 ? -4.849 -1.369 -15.305 1.00 83.75 109 ASP A N 1
ATOM 913 C CA . ASP A 1 109 ? -3.559 -1.967 -15.657 1.00 83.75 109 ASP A CA 1
ATOM 914 C C . ASP A 1 109 ? -3.167 -3.085 -14.669 1.00 83.75 109 ASP A C 1
ATOM 916 O O . ASP A 1 109 ? -1.982 -3.323 -14.445 1.00 83.75 109 ASP A O 1
ATOM 920 N N . TYR A 1 110 ? -4.143 -3.798 -14.088 1.00 79.50 110 TYR A N 1
ATOM 921 C CA . TYR A 1 110 ? -3.908 -4.921 -13.167 1.00 79.50 110 TYR A CA 1
ATOM 922 C C . TYR A 1 110 ? -2.955 -5.979 -13.743 1.00 79.50 110 TYR A C 1
ATOM 924 O O . TYR A 1 110 ? -2.093 -6.497 -13.038 1.00 79.50 110 TYR A O 1
ATOM 932 N N . GLY A 1 111 ? -3.045 -6.260 -15.047 1.00 81.56 111 GLY A N 1
ATOM 933 C CA . GLY A 1 111 ? -2.122 -7.179 -15.724 1.00 81.56 111 GLY A CA 1
ATOM 934 C C . GLY A 1 111 ? -0.660 -6.705 -15.743 1.00 81.56 111 GLY A C 1
ATOM 935 O O . GLY A 1 111 ? 0.235 -7.527 -15.903 1.00 81.56 111 GLY A O 1
ATOM 936 N N . ILE A 1 112 ? -0.414 -5.402 -15.564 1.00 85.81 112 ILE A N 1
ATOM 937 C CA . ILE A 1 112 ? 0.924 -4.795 -15.484 1.00 85.81 112 ILE A CA 1
ATOM 938 C C . ILE A 1 112 ? 1.371 -4.685 -14.025 1.00 85.81 112 ILE A C 1
ATOM 940 O O . ILE A 1 112 ? 2.523 -4.973 -13.709 1.00 85.81 112 ILE A O 1
ATOM 944 N N . CYS A 1 113 ? 0.471 -4.260 -13.139 1.00 89.00 113 CYS A N 1
ATOM 945 C CA . CYS A 1 113 ? 0.732 -4.198 -11.712 1.00 89.00 113 CYS A CA 1
ATOM 946 C C . CYS A 1 113 ? -0.432 -4.768 -10.908 1.00 89.00 113 CYS A C 1
ATOM 948 O O . CYS A 1 113 ? -1.448 -4.103 -10.709 1.00 89.00 113 CYS A O 1
ATOM 950 N N . ASN A 1 114 ? -0.251 -5.988 -10.404 1.00 90.56 114 ASN A N 1
ATOM 951 C CA . ASN A 1 114 ? -1.226 -6.666 -9.557 1.00 90.56 114 ASN A CA 1
ATOM 952 C C . ASN A 1 114 ? -0.833 -6.614 -8.070 1.00 90.56 114 ASN A C 1
ATOM 954 O O . ASN A 1 114 ? 0.278 -6.226 -7.705 1.00 90.56 114 ASN A O 1
ATOM 958 N N . SER A 1 115 ? -1.772 -7.028 -7.222 1.00 92.31 115 SER A N 1
ATOM 959 C CA . SER A 1 115 ? -1.650 -7.047 -5.762 1.00 92.31 115 SER A CA 1
ATOM 960 C C . SER A 1 115 ? -1.129 -8.375 -5.194 1.00 92.31 115 SER A C 1
ATOM 962 O O . SER A 1 115 ? -1.261 -8.610 -3.994 1.00 92.31 115 SER A O 1
ATOM 964 N N . THR A 1 116 ? -0.559 -9.270 -6.012 1.00 93.69 116 THR A N 1
ATOM 965 C CA . THR A 1 116 ? -0.118 -10.604 -5.547 1.00 93.69 116 THR A CA 1
ATOM 966 C C . THR A 1 116 ? 0.931 -10.495 -4.445 1.00 93.69 116 THR A C 1
ATOM 968 O O . THR A 1 116 ? 0.805 -11.149 -3.412 1.00 93.69 116 THR A O 1
ATOM 971 N N . ASP A 1 117 ? 1.928 -9.628 -4.633 1.00 94.94 117 ASP A N 1
ATOM 972 C CA . ASP A 1 117 ? 2.975 -9.375 -3.640 1.00 94.94 117 ASP A CA 1
ATOM 973 C C . ASP A 1 117 ? 2.388 -8.787 -2.354 1.00 94.94 117 ASP A C 1
ATOM 975 O O . ASP A 1 117 ? 2.696 -9.253 -1.262 1.00 94.94 117 ASP A O 1
ATOM 979 N N . PHE A 1 118 ? 1.482 -7.814 -2.467 1.00 95.75 118 PHE A N 1
ATOM 980 C CA . PHE A 1 118 ? 0.771 -7.264 -1.318 1.00 95.75 118 PHE A CA 1
ATOM 981 C C . PHE A 1 118 ? 0.014 -8.353 -0.543 1.00 95.75 118 PHE A C 1
ATOM 983 O O . PHE A 1 118 ? 0.155 -8.443 0.675 1.00 95.75 118 PHE A O 1
ATOM 990 N N . VAL A 1 119 ? -0.730 -9.229 -1.228 1.00 95.38 119 VAL A N 1
ATOM 991 C CA . VAL A 1 119 ? -1.439 -10.354 -0.592 1.00 95.38 119 VAL A CA 1
ATOM 992 C C . VAL A 1 119 ? -0.465 -11.328 0.072 1.00 95.38 119 VAL A C 1
ATOM 994 O O . VAL A 1 119 ? -0.725 -11.785 1.186 1.00 95.38 119 VAL A O 1
ATOM 997 N N . LEU A 1 120 ? 0.677 -11.608 -0.559 1.00 96.06 120 LEU A N 1
ATOM 998 C CA . LEU A 1 120 ? 1.736 -12.412 0.044 1.00 96.06 120 LEU A CA 1
ATOM 999 C C . LEU A 1 120 ? 2.231 -11.773 1.350 1.00 96.06 120 LEU A C 1
ATOM 1001 O O . LEU A 1 120 ? 2.303 -12.459 2.370 1.00 96.06 120 LEU A O 1
ATOM 1005 N N . TYR A 1 121 ? 2.499 -10.467 1.352 1.00 95.50 121 TYR A N 1
ATOM 1006 C CA . TYR A 1 121 ? 2.967 -9.735 2.533 1.00 95.50 121 TYR A CA 1
ATOM 1007 C C . TYR A 1 121 ? 1.955 -9.763 3.683 1.00 95.50 121 TYR A C 1
ATOM 1009 O O . TYR A 1 121 ? 2.354 -9.930 4.831 1.00 95.50 121 TYR A O 1
ATOM 1017 N N . LEU A 1 122 ? 0.648 -9.722 3.392 1.00 94.62 122 LEU A N 1
ATOM 1018 C CA . LEU A 1 122 ? -0.407 -9.875 4.408 1.00 94.62 122 LEU A CA 1
ATOM 1019 C C . LEU A 1 122 ? -0.380 -11.229 5.132 1.00 94.62 122 LEU A C 1
ATOM 1021 O O . LEU A 1 122 ? -0.915 -11.342 6.233 1.00 94.62 122 LEU A O 1
ATOM 1025 N N . THR A 1 123 ? 0.190 -12.262 4.511 1.00 94.06 123 THR A N 1
ATOM 1026 C CA . THR A 1 123 ? 0.227 -13.631 5.058 1.00 94.06 123 THR A CA 1
ATOM 1027 C C . THR A 1 123 ? 1.606 -14.046 5.561 1.00 94.06 123 THR A C 1
ATOM 1029 O O . THR A 1 123 ? 1.732 -15.076 6.221 1.00 94.06 123 THR A O 1
ATOM 1032 N N . SER A 1 124 ? 2.647 -13.262 5.263 1.00 94.94 124 SER A N 1
ATOM 1033 C CA . SER A 1 124 ? 4.033 -13.621 5.550 1.00 94.94 124 SER A CA 1
ATOM 1034 C C . SER A 1 124 ? 4.897 -12.392 5.824 1.00 94.94 124 SER A C 1
ATOM 1036 O O . SER A 1 124 ? 5.453 -11.771 4.914 1.00 94.94 124 SER A O 1
ATOM 1038 N N . ASP A 1 125 ? 5.092 -12.101 7.112 1.00 88.19 125 ASP A N 1
ATOM 1039 C CA . ASP A 1 125 ? 6.022 -11.065 7.579 1.00 88.19 125 ASP A CA 1
ATOM 1040 C C . ASP A 1 125 ? 7.459 -11.328 7.093 1.00 88.19 125 ASP A C 1
ATOM 1042 O O . ASP A 1 125 ? 8.178 -10.413 6.698 1.00 88.19 125 ASP A O 1
ATOM 1046 N N . ALA A 1 126 ? 7.865 -12.600 7.016 1.00 91.38 126 ALA A N 1
ATOM 1047 C CA . ALA A 1 126 ? 9.169 -12.982 6.481 1.00 91.38 126 ALA A CA 1
ATOM 1048 C C . ALA A 1 126 ? 9.322 -12.616 4.993 1.00 91.38 126 ALA A C 1
ATOM 1050 O O . ALA A 1 126 ? 10.386 -12.142 4.584 1.00 91.38 126 ALA A O 1
ATOM 1051 N N . ALA A 1 127 ? 8.273 -12.808 4.182 1.00 92.88 127 ALA A N 1
ATOM 1052 C CA . ALA A 1 127 ? 8.286 -12.412 2.775 1.00 92.88 127 ALA A CA 1
ATOM 1053 C C . ALA A 1 127 ? 8.377 -10.889 2.634 1.00 92.88 127 ALA A C 1
ATOM 1055 O O . ALA A 1 127 ? 9.209 -10.400 1.866 1.00 92.88 127 ALA A O 1
ATOM 1056 N N . TYR A 1 128 ? 7.596 -10.153 3.429 1.00 91.94 128 TYR A N 1
ATOM 1057 C CA . TYR A 1 128 ? 7.654 -8.694 3.477 1.00 91.94 128 TYR A CA 1
ATOM 1058 C C . TYR A 1 128 ? 9.051 -8.187 3.856 1.00 91.94 128 TYR A C 1
ATOM 1060 O O . TYR A 1 128 ? 9.656 -7.430 3.097 1.00 91.94 128 TYR A O 1
ATOM 1068 N N . LYS A 1 129 ? 9.614 -8.648 4.981 1.00 90.06 129 LYS A N 1
ATOM 1069 C CA . LYS A 1 129 ? 10.949 -8.238 5.451 1.00 90.06 129 LYS A CA 1
ATOM 1070 C C . LYS A 1 129 ? 12.035 -8.539 4.425 1.00 90.06 129 LYS A C 1
ATOM 1072 O O . LYS A 1 129 ? 12.917 -7.711 4.193 1.00 90.06 129 LYS A O 1
ATOM 1077 N N . LYS A 1 130 ? 11.973 -9.705 3.773 1.00 90.94 130 LYS A N 1
ATOM 1078 C CA . LYS A 1 130 ? 12.920 -10.075 2.714 1.00 90.94 130 LYS A CA 1
ATOM 1079 C C . LYS A 1 130 ? 12.818 -9.133 1.514 1.00 90.94 130 LYS A C 1
ATOM 1081 O O . LYS A 1 130 ? 13.850 -8.649 1.050 1.00 90.94 130 LYS A O 1
ATOM 1086 N N . ALA A 1 131 ? 11.605 -8.871 1.030 1.00 90.00 131 ALA A N 1
ATOM 1087 C CA . ALA A 1 131 ? 11.378 -7.958 -0.084 1.00 90.00 131 ALA A CA 1
ATOM 1088 C C . ALA A 1 131 ? 11.854 -6.546 0.270 1.00 90.00 131 ALA A C 1
ATOM 1090 O O . ALA A 1 131 ? 12.680 -5.980 -0.443 1.00 90.00 131 ALA A O 1
ATOM 1091 N N . LYS A 1 132 ? 11.435 -6.019 1.423 1.00 87.62 132 LYS A N 1
ATOM 1092 C CA . LYS A 1 132 ? 11.849 -4.702 1.906 1.00 87.62 132 LYS A CA 1
ATOM 1093 C C . LYS A 1 132 ? 13.374 -4.545 1.935 1.00 87.62 132 LYS A C 1
ATOM 1095 O O . LYS A 1 132 ? 13.890 -3.606 1.340 1.00 87.62 132 LYS A O 1
ATOM 1100 N N . ARG A 1 133 ? 14.105 -5.484 2.546 1.00 86.50 133 ARG A N 1
ATOM 1101 C CA . ARG A 1 133 ? 15.580 -5.433 2.619 1.00 86.50 133 ARG A CA 1
ATOM 1102 C C . ARG A 1 133 ? 16.243 -5.434 1.242 1.00 86.50 133 ARG A C 1
ATOM 1104 O O . ARG A 1 133 ? 17.222 -4.720 1.037 1.00 86.50 133 ARG A O 1
ATOM 1111 N N . LEU A 1 134 ? 15.718 -6.223 0.304 1.00 84.81 134 LEU A N 1
ATOM 1112 C CA . LEU A 1 134 ? 16.224 -6.257 -1.067 1.00 84.81 134 LEU A CA 1
ATOM 1113 C C . LEU A 1 134 ? 16.055 -4.893 -1.748 1.00 84.81 134 LEU A C 1
ATOM 1115 O O . LEU A 1 134 ? 17.011 -4.370 -2.315 1.00 84.81 134 LEU A O 1
ATOM 1119 N N . TYR A 1 135 ? 14.868 -4.298 -1.656 1.00 79.62 135 TYR A N 1
ATOM 1120 C CA . TYR A 1 135 ? 14.591 -3.009 -2.284 1.00 79.62 135 TYR A CA 1
ATOM 1121 C C . TYR A 1 135 ? 15.326 -1.847 -1.615 1.00 79.62 135 TYR A C 1
ATOM 1123 O O . TYR A 1 135 ? 15.795 -0.954 -2.318 1.00 79.62 135 TYR A O 1
ATOM 1131 N N . ASP A 1 136 ? 15.508 -1.879 -0.294 1.00 79.88 136 ASP A N 1
ATOM 1132 C CA . ASP A 1 136 ? 16.345 -0.913 0.426 1.00 79.88 136 ASP A CA 1
ATOM 1133 C C . ASP A 1 136 ? 17.802 -0.976 -0.062 1.00 79.88 136 ASP A C 1
ATOM 1135 O O . ASP A 1 136 ? 18.452 0.055 -0.257 1.00 79.88 136 ASP A O 1
ATOM 1139 N N . TYR A 1 137 ? 18.314 -2.186 -0.307 1.00 79.44 137 TYR A N 1
ATOM 1140 C CA . TYR A 1 137 ? 19.661 -2.400 -0.830 1.00 79.44 137 TYR A CA 1
ATOM 1141 C C . TYR A 1 137 ? 19.818 -1.904 -2.274 1.00 79.44 137 TYR A C 1
ATOM 1143 O O . TYR A 1 137 ? 20.753 -1.151 -2.552 1.00 79.44 137 TYR A O 1
ATOM 1151 N N . ILE A 1 138 ? 18.899 -2.277 -3.174 1.00 76.81 138 ILE A N 1
ATOM 1152 C CA . ILE A 1 138 ? 18.915 -1.833 -4.578 1.00 76.81 138 ILE A CA 1
ATOM 1153 C C . ILE A 1 138 ? 18.835 -0.306 -4.641 1.00 76.81 138 ILE A C 1
ATOM 1155 O O . ILE A 1 138 ? 19.633 0.326 -5.328 1.00 76.81 138 ILE A O 1
ATOM 1159 N N . TYR A 1 139 ? 17.939 0.301 -3.863 1.00 72.75 139 TYR A N 1
ATOM 1160 C CA . TYR A 1 139 ? 17.779 1.750 -3.833 1.00 72.75 139 TYR A CA 1
ATOM 1161 C C . TYR A 1 139 ? 19.036 2.463 -3.326 1.00 72.75 139 TYR A C 1
ATOM 1163 O O . TYR A 1 139 ? 19.476 3.458 -3.899 1.00 72.75 139 TYR A O 1
ATOM 1171 N N . LYS A 1 140 ? 19.661 1.936 -2.264 1.00 74.75 140 LYS A N 1
ATOM 1172 C CA . LYS A 1 140 ? 20.930 2.464 -1.747 1.00 74.75 140 LYS A CA 1
ATOM 1173 C C . LYS A 1 140 ? 22.039 2.407 -2.799 1.00 74.75 140 LYS A C 1
ATOM 1175 O O . LYS A 1 140 ? 22.894 3.290 -2.809 1.00 74.75 140 LYS A O 1
ATOM 1180 N N . ILE A 1 141 ? 22.059 1.376 -3.644 1.00 71.44 141 ILE A N 1
ATOM 1181 C CA . ILE A 1 141 ? 22.996 1.284 -4.768 1.00 71.44 141 ILE A CA 1
ATOM 1182 C C . ILE A 1 141 ? 22.654 2.324 -5.829 1.00 71.44 141 ILE A C 1
ATOM 1184 O O . ILE A 1 141 ? 23.552 3.079 -6.190 1.00 71.44 141 ILE A O 1
ATOM 1188 N N . ALA A 1 142 ? 21.395 2.397 -6.270 1.00 69.31 142 ALA A N 1
ATOM 1189 C CA . ALA A 1 142 ? 20.947 3.338 -7.295 1.00 69.31 142 ALA A CA 1
ATOM 1190 C C . ALA A 1 142 ? 21.314 4.779 -6.911 1.00 69.31 142 ALA A C 1
ATOM 1192 O O . ALA A 1 142 ? 22.095 5.422 -7.598 1.00 69.31 142 ALA A O 1
ATOM 1193 N N . VAL A 1 143 ? 20.918 5.243 -5.722 1.00 66.12 143 VAL A N 1
ATOM 1194 C CA . VAL A 1 143 ? 21.234 6.611 -5.264 1.00 66.12 143 VAL A CA 1
ATOM 1195 C C . VAL A 1 143 ? 22.732 6.875 -5.103 1.00 66.12 143 VAL A C 1
ATOM 1197 O O . VAL A 1 143 ? 23.170 8.008 -5.242 1.00 66.12 143 VAL A O 1
ATOM 1200 N N . LYS A 1 144 ? 23.554 5.861 -4.811 1.00 62.59 144 LYS A N 1
ATOM 1201 C CA . LYS A 1 144 ? 25.011 6.048 -4.709 1.00 62.59 144 LYS A CA 1
ATOM 1202 C C . LYS A 1 144 ? 25.717 6.171 -6.058 1.00 62.59 144 LYS A C 1
ATOM 1204 O O . LYS A 1 144 ? 26.847 6.651 -6.075 1.00 62.59 144 LYS A O 1
ATOM 1209 N N . HIS A 1 145 ? 25.108 5.695 -7.140 1.00 53.94 145 HIS A N 1
ATOM 1210 C CA . HIS A 1 145 ? 25.717 5.696 -8.472 1.00 53.94 145 HIS A CA 1
ATOM 1211 C C . HIS A 1 145 ? 25.272 6.885 -9.337 1.00 53.94 145 HIS A C 1
ATOM 1213 O O . HIS A 1 145 ? 25.797 7.041 -10.436 1.00 53.94 145 HIS A O 1
ATOM 1219 N N . PHE A 1 146 ? 24.401 7.758 -8.818 1.00 47.25 146 PHE A N 1
ATOM 1220 C CA . PHE A 1 146 ? 23.981 9.001 -9.467 1.00 47.25 146 PHE A CA 1
ATOM 1221 C C . PHE A 1 146 ? 24.305 10.211 -8.569 1.00 47.25 146 PHE A C 1
ATOM 1223 O O . PHE A 1 146 ? 23.696 10.332 -7.503 1.00 47.25 146 PHE A O 1
ATOM 1230 N N . PRO A 1 147 ? 25.301 11.048 -8.935 1.00 43.44 147 PRO A N 1
ATOM 1231 C CA . PRO A 1 147 ? 25.620 12.295 -8.237 1.00 43.44 147 PRO A CA 1
ATOM 1232 C C . PRO A 1 147 ? 24.586 13.403 -8.473 1.00 43.44 147 PRO A C 1
ATOM 1234 O O . PRO A 1 147 ? 23.967 13.424 -9.561 1.00 43.44 147 PRO A O 1
#

Organism: NCBI:txid864142

pLDDT: mean 82.94, std 14.3, range [39.53, 96.69]

Sequence (147 aa):
MDDDYDNISGLTSIRCYNQLDEDSFSSGNYQECSQFNNDSDGYSEPCLLCLSLTGNLKNYKKLDYFEELNSHKCNYLNLWAYYRLSKLQGEEYQKMRKFIIDHWYNYKDYGICNSTDFVLYLTSDAAYKKAKRLYDYIYKIAVKHFP

Nearest PDB structures (foldseek):
  1lwb-assembly1_A  TM=3.698E-01  e=1.597E+00  Streptomyces violaceoruber

Solvent-accessible surface area (backbone atoms only — not comparable to full-atom values): 8446 Å² total; per-residue (Å²): 130,86,79,62,79,85,67,51,90,76,48,70,55,57,58,54,44,51,47,46,38,64,76,13,38,87,62,22,48,59,82,73,23,53,79,45,44,56,102,55,99,61,78,28,72,64,16,50,51,41,16,14,49,46,8,38,64,76,40,47,93,71,64,80,48,71,81,84,48,55,85,44,48,52,62,53,51,30,49,41,53,48,59,58,49,70,73,48,58,76,68,59,28,55,54,48,54,51,50,53,53,55,52,37,71,70,35,94,54,24,94,82,44,60,54,64,64,32,56,48,36,77,76,28,66,68,58,38,54,53,52,51,53,52,52,44,50,53,49,56,51,55,61,71,75,54,134

Mean predicted aligned error: 6.83 Å

InterPro domains:
  IPR008780 Plasmodium vivax Vir [PF05795] (15-140)

Foldseek 3Di:
DDPCVVVPPPQPLVVVLVVLLVVQLVVFDQVVLVVQADPDDDRDLLSSLRSSLRSCLVCVVVPDDLPVCNLVSQVSSLLSSLVSLVVDDDPSSVVSVVVNQVCLVPRPVCVVHNNPLNVVCVVDVPSSVVSVVVVSVVVVVSVVVPD